Protein AF-A0A2M6WND2-F1 (afdb_monomer_lite)

pLDDT: mean 96.54, std 4.44, range [73.69, 98.62]

Sequence (36 aa):
MGEPEDIACAAVYLASDESKYATGSVLYVDGGYIAQ

Structure (mmCIF, N/CA/C/O backbone):
data_AF-A0A2M6WND2-F1
#
_entry.id   AF-A0A2M6WND2-F1
#
loop_
_atom_site.group_PDB
_atom_site.id
_atom_site.type_symbol
_atom_site.label_atom_id
_atom_site.label_alt_id
_atom_site.label_comp_id
_atom_site.label_asym_id
_atom_site.label_entity_id
_atom_site.label_seq_id
_atom_site.pdbx_PDB_ins_code
_atom_site.Cartn_x
_atom_site.Cartn_y
_atom_site.Cartn_z
_atom_site.occupancy
_atom_site.B_iso_or_equiv
_atom_site.auth_seq_id
_atom_site.auth_comp_id
_atom_site.auth_asym_id
_atom_site.auth_atom_id
_atom_site.pdbx_PDB_model_num
ATOM 1 N N . MET A 1 1 ? 12.713 3.136 -13.351 1.00 86.69 1 MET A N 1
ATOM 2 C CA . MET A 1 1 ? 11.917 1.896 -13.444 1.00 86.69 1 MET A CA 1
ATOM 3 C C . MET A 1 1 ? 11.744 1.409 -12.021 1.00 86.69 1 MET A C 1
ATOM 5 O O . MET A 1 1 ? 12.718 1.510 -11.289 1.00 86.69 1 MET A O 1
ATOM 9 N N . GLY A 1 2 ? 10.528 1.043 -11.616 1.00 94.44 2 GLY A N 1
ATOM 10 C CA . GLY A 1 2 ? 10.283 0.509 -10.272 1.00 94.44 2 GLY A CA 1
ATOM 11 C C . GLY A 1 2 ? 10.614 -0.978 -10.200 1.00 94.44 2 GLY A C 1
ATOM 12 O O . GLY A 1 2 ? 10.577 -1.662 -11.227 1.00 94.44 2 GLY A O 1
ATOM 13 N N . GLU A 1 3 ? 10.912 -1.447 -8.998 1.00 98.38 3 GLU A N 1
ATOM 14 C CA . GLU A 1 3 ? 11.178 -2.849 -8.683 1.00 98.38 3 GLU A CA 1
ATOM 15 C C . GLU A 1 3 ? 9.959 -3.474 -7.972 1.00 98.38 3 GLU A C 1
ATOM 17 O O . GLU A 1 3 ? 9.153 -2.758 -7.366 1.00 98.38 3 GLU A O 1
ATOM 22 N N . PRO A 1 4 ? 9.773 -4.807 -8.012 1.00 98.38 4 PRO A N 1
ATOM 23 C CA . PRO A 1 4 ? 8.683 -5.474 -7.292 1.00 98.38 4 PRO A CA 1
ATOM 24 C C . PRO A 1 4 ? 8.629 -5.138 -5.792 1.00 98.38 4 PRO A C 1
ATOM 26 O O . PRO A 1 4 ? 7.545 -5.051 -5.206 1.00 98.38 4 PRO A O 1
ATOM 29 N N . GLU A 1 5 ? 9.787 -4.916 -5.173 1.00 98.56 5 GLU A N 1
ATOM 30 C CA . GLU A 1 5 ? 9.938 -4.569 -3.762 1.00 98.56 5 GLU A CA 1
ATOM 31 C C . GLU A 1 5 ? 9.284 -3.227 -3.411 1.00 98.56 5 GLU A C 1
ATOM 33 O O . GLU A 1 5 ? 8.803 -3.075 -2.286 1.00 98.56 5 GLU A O 1
ATOM 38 N N . ASP A 1 6 ? 9.188 -2.286 -4.357 1.00 98.38 6 ASP A N 1
ATOM 39 C CA . ASP A 1 6 ? 8.533 -0.991 -4.136 1.00 98.38 6 ASP A CA 1
ATOM 40 C C . ASP A 1 6 ? 7.037 -1.185 -3.837 1.00 98.38 6 ASP A C 1
ATOM 42 O O . ASP A 1 6 ? 6.483 -0.597 -2.903 1.00 98.38 6 ASP A O 1
ATOM 46 N N . ILE A 1 7 ? 6.384 -2.083 -4.585 1.00 98.25 7 ILE A N 1
ATOM 47 C CA . ILE A 1 7 ? 4.980 -2.449 -4.366 1.00 98.25 7 ILE A CA 1
ATOM 48 C C . ILE A 1 7 ? 4.830 -3.282 -3.091 1.00 98.25 7 ILE A C 1
ATOM 50 O O . ILE A 1 7 ? 3.900 -3.053 -2.315 1.00 98.25 7 ILE A O 1
ATOM 54 N N . ALA A 1 8 ? 5.743 -4.227 -2.844 1.00 98.62 8 ALA A N 1
ATOM 55 C CA . ALA A 1 8 ? 5.702 -5.064 -1.648 1.00 98.62 8 ALA A CA 1
ATOM 56 C C . ALA A 1 8 ? 5.797 -4.224 -0.364 1.00 98.62 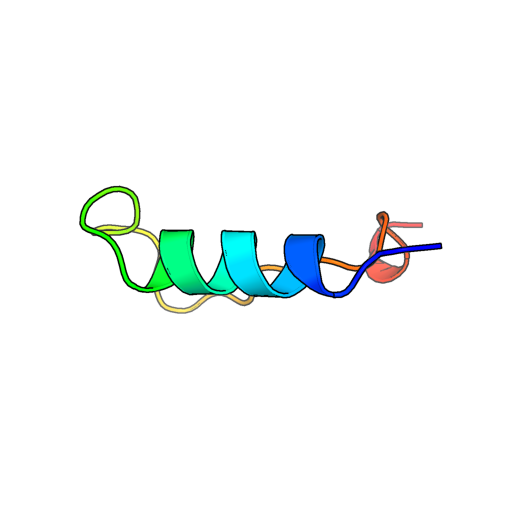8 ALA A C 1
ATOM 58 O O . ALA A 1 8 ? 5.005 -4.420 0.556 1.00 98.62 8 ALA A O 1
ATOM 59 N N . CYS A 1 9 ? 6.703 -3.245 -0.317 1.00 98.44 9 CYS A N 1
ATOM 60 C CA . CYS A 1 9 ? 6.843 -2.348 0.828 1.00 98.44 9 CYS A CA 1
ATOM 61 C C . CYS A 1 9 ? 5.592 -1.489 1.043 1.00 98.44 9 CYS A C 1
ATOM 63 O O . CYS A 1 9 ? 5.139 -1.344 2.178 1.00 98.44 9 CYS A O 1
ATOM 65 N N . ALA A 1 10 ? 4.993 -0.961 -0.030 1.00 98.38 10 ALA A N 1
ATOM 66 C CA . ALA A 1 10 ? 3.753 -0.193 0.064 1.00 98.38 10 ALA A CA 1
ATOM 67 C C . ALA A 1 10 ? 2.575 -1.044 0.566 1.00 98.38 10 ALA A C 1
ATOM 69 O O . ALA A 1 10 ? 1.787 -0.584 1.395 1.00 98.38 10 ALA A O 1
ATOM 70 N N . ALA A 1 11 ? 2.480 -2.299 0.118 1.00 98.50 11 ALA A N 1
ATOM 71 C CA . ALA A 1 11 ? 1.481 -3.242 0.609 1.00 98.50 11 ALA A CA 1
ATOM 72 C C . ALA A 1 11 ? 1.695 -3.575 2.094 1.00 98.50 11 ALA A C 1
ATOM 74 O O . ALA A 1 11 ? 0.732 -3.582 2.857 1.00 98.50 11 ALA A O 1
ATOM 75 N N . VAL A 1 12 ? 2.946 -3.799 2.515 1.00 98.56 12 VAL A N 1
ATOM 76 C CA . VAL A 1 12 ? 3.292 -4.026 3.927 1.00 98.56 12 VAL A CA 1
ATOM 77 C C . VAL A 1 12 ? 2.914 -2.817 4.780 1.00 98.56 12 VAL A C 1
ATOM 79 O O . VAL A 1 12 ? 2.275 -3.005 5.807 1.00 98.56 12 VAL A O 1
ATOM 82 N N . TYR A 1 13 ? 3.227 -1.595 4.339 1.00 98.38 13 TYR A N 1
ATOM 83 C CA . TYR A 1 13 ? 2.825 -0.370 5.035 1.00 98.38 13 TYR A CA 1
ATOM 84 C C . TYR A 1 13 ? 1.302 -0.279 5.212 1.00 98.38 13 TYR A C 1
ATOM 86 O O . TYR A 1 13 ? 0.822 -0.057 6.320 1.00 98.38 13 TYR A O 1
ATOM 94 N N . LEU A 1 14 ? 0.526 -0.495 4.143 1.00 98.25 14 LEU A N 1
ATOM 95 C CA . LEU A 1 14 ? -0.943 -0.455 4.211 1.00 98.25 14 LEU A CA 1
ATOM 96 C C . LEU A 1 14 ? -1.547 -1.584 5.062 1.00 98.25 14 LEU A C 1
ATOM 98 O O . LEU A 1 14 ? -2.676 -1.463 5.528 1.00 98.25 14 LEU A O 1
ATOM 102 N N . ALA A 1 15 ? -0.823 -2.687 5.246 1.00 98.25 15 ALA A N 1
ATOM 103 C CA . ALA A 1 15 ? -1.245 -3.800 6.089 1.00 98.25 15 ALA A CA 1
ATOM 104 C C . ALA A 1 15 ? -0.794 -3.660 7.554 1.00 98.25 15 ALA A C 1
ATOM 106 O O . ALA A 1 15 ? -1.211 -4.464 8.389 1.00 98.25 15 ALA A O 1
ATOM 107 N N . SER A 1 16 ? 0.065 -2.688 7.871 1.00 98.62 16 SER A N 1
ATOM 108 C CA . SER A 1 16 ? 0.668 -2.532 9.194 1.00 98.62 16 SER A CA 1
ATOM 109 C C . SER A 1 16 ? -0.004 -1.441 10.036 1.00 98.62 16 SER A C 1
ATOM 111 O O . SER A 1 16 ? -0.751 -0.597 9.533 1.00 98.62 16 SER A O 1
ATOM 113 N N . ASP A 1 17 ? 0.285 -1.431 11.341 1.00 98.50 17 ASP A N 1
ATOM 114 C CA . ASP A 1 17 ? -0.269 -0.459 12.295 1.00 98.50 17 ASP A CA 1
ATOM 115 C C . ASP A 1 17 ? 0.169 0.990 11.998 1.00 98.50 17 ASP A C 1
ATOM 117 O O . ASP A 1 17 ? -0.500 1.953 12.393 1.00 98.50 17 ASP A O 1
ATOM 121 N N . GLU A 1 18 ? 1.270 1.170 11.266 1.00 98.31 18 GLU A N 1
ATOM 122 C CA . GLU A 1 18 ? 1.773 2.463 10.797 1.00 98.31 18 GLU A CA 1
ATOM 123 C C . GLU A 1 18 ? 0.789 3.178 9.858 1.00 98.31 18 GLU A C 1
ATOM 125 O O . GLU A 1 18 ? 0.827 4.407 9.751 1.00 98.31 18 GLU A O 1
ATOM 130 N N . SER A 1 19 ? -0.126 2.443 9.220 1.00 98.25 19 SER A N 1
ATOM 131 C CA . SER A 1 19 ? -1.160 2.992 8.337 1.00 98.25 19 SER A CA 1
ATOM 132 C C . SER A 1 19 ? -2.548 3.076 8.982 1.00 98.25 19 SER A C 1
ATOM 134 O O . SER A 1 19 ? -3.523 3.354 8.289 1.00 98.25 19 SER A O 1
ATOM 136 N N . LYS A 1 20 ? -2.675 2.939 10.313 1.00 98.19 20 LYS A N 1
ATOM 137 C CA . LYS A 1 20 ? -3.974 2.876 11.031 1.00 98.19 20 LYS A CA 1
ATOM 138 C C . LYS A 1 20 ? -4.987 3.996 10.743 1.00 98.19 20 LYS A C 1
ATOM 140 O O . LYS A 1 20 ? -6.155 3.869 11.097 1.00 98.19 20 LYS A O 1
ATOM 145 N N . TYR A 1 21 ? -4.542 5.120 10.181 1.00 98.00 21 TYR A N 1
ATOM 146 C CA . TYR A 1 21 ? -5.390 6.257 9.813 1.00 98.00 21 TYR A CA 1
ATOM 147 C C . TYR A 1 21 ? -5.393 6.561 8.302 1.00 98.00 21 TYR A C 1
ATOM 149 O O . TYR A 1 21 ? -6.086 7.472 7.855 1.00 98.00 21 TYR A O 1
ATOM 157 N N . ALA A 1 22 ? -4.636 5.810 7.502 1.00 97.50 22 ALA A N 1
ATOM 158 C CA . ALA A 1 22 ? -4.571 5.944 6.053 1.00 97.50 22 ALA A CA 1
ATOM 159 C C . ALA A 1 22 ? -5.649 5.057 5.410 1.00 97.50 22 ALA A C 1
ATOM 161 O O . ALA A 1 22 ? -5.442 3.879 5.141 1.00 97.50 22 ALA A O 1
ATOM 162 N 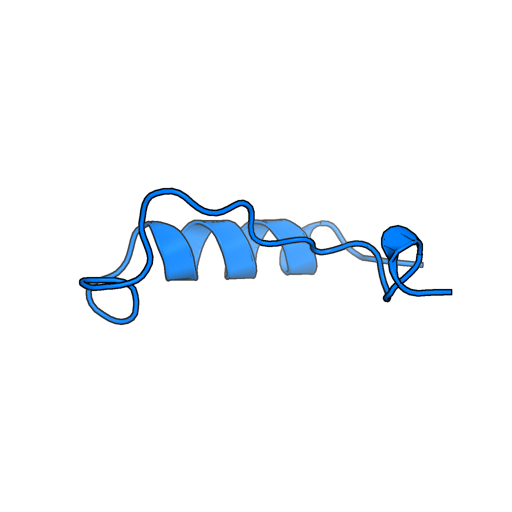N . THR A 1 23 ? -6.833 5.626 5.184 1.00 97.38 23 THR A N 1
ATOM 163 C CA . THR A 1 23 ? -7.974 4.919 4.587 1.00 97.38 23 THR A CA 1
ATOM 164 C C . THR A 1 23 ? -8.715 5.796 3.578 1.00 97.38 23 THR A C 1
ATOM 166 O O . THR A 1 23 ? -8.565 7.017 3.563 1.00 97.38 23 THR A O 1
ATOM 169 N N . GLY A 1 24 ? -9.504 5.167 2.702 1.00 97.81 24 GLY A N 1
ATOM 170 C CA . GLY A 1 24 ? -10.337 5.850 1.705 1.00 97.81 24 GLY A CA 1
ATOM 171 C C . GLY A 1 24 ? -9.561 6.558 0.589 1.00 97.81 24 GLY A C 1
ATOM 172 O O . GLY A 1 24 ? -10.142 7.356 -0.138 1.00 97.81 24 GLY A O 1
ATOM 173 N N . SER A 1 25 ? -8.262 6.287 0.458 1.00 96.50 25 SER A N 1
ATOM 174 C CA . SER A 1 25 ? -7.378 6.894 -0.540 1.00 96.50 25 SER A CA 1
ATOM 175 C C . SER A 1 25 ? -6.494 5.834 -1.193 1.00 96.50 25 SER A C 1
ATOM 177 O O . SER A 1 25 ? -6.193 4.809 -0.583 1.00 96.50 25 SER A O 1
ATOM 179 N N . VAL A 1 26 ? -6.071 6.087 -2.432 1.00 96.81 26 VAL A N 1
ATOM 180 C CA . VAL A 1 26 ? -5.135 5.227 -3.170 1.00 96.81 26 VAL A CA 1
ATOM 181 C C . VAL A 1 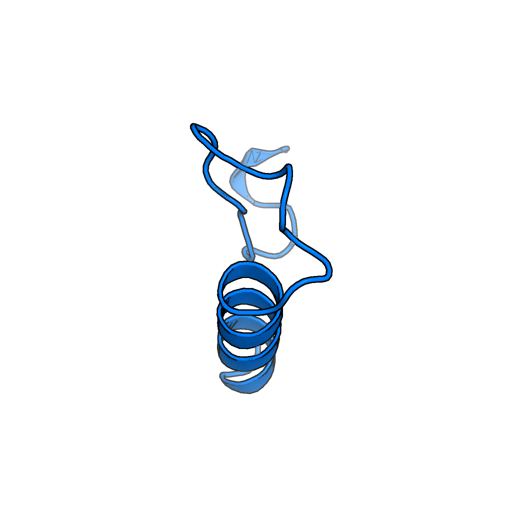26 ? -3.708 5.718 -2.934 1.00 96.81 26 VAL A C 1
ATOM 183 O O . VAL A 1 26 ? -3.420 6.895 -3.149 1.00 96.81 26 VAL A O 1
ATOM 186 N N . LEU A 1 27 ? -2.814 4.819 -2.515 1.00 97.25 27 LEU A N 1
ATOM 187 C CA . LEU A 1 27 ? -1.375 5.076 -2.456 1.00 97.25 27 LEU A CA 1
ATOM 188 C C . LEU A 1 27 ? -0.747 4.738 -3.814 1.00 97.25 27 LEU A C 1
ATOM 190 O O . LEU A 1 27 ? -0.654 3.567 -4.179 1.00 97.25 27 LEU A O 1
ATOM 194 N N . TYR A 1 28 ? -0.330 5.757 -4.562 1.00 97.56 28 TYR A N 1
ATOM 195 C CA . TYR A 1 28 ? 0.338 5.575 -5.851 1.00 97.56 28 TYR A CA 1
ATOM 196 C C . TYR A 1 28 ? 1.833 5.298 -5.664 1.00 97.56 28 TYR A C 1
ATOM 198 O O . TYR A 1 28 ? 2.521 6.017 -4.942 1.00 97.56 28 TYR A O 1
ATOM 206 N N . VAL A 1 29 ? 2.327 4.261 -6.344 1.00 97.62 29 VAL A N 1
ATOM 207 C CA . VAL A 1 29 ? 3.741 3.848 -6.370 1.00 97.62 29 VAL A CA 1
ATOM 208 C C . VAL A 1 29 ? 4.167 3.729 -7.833 1.0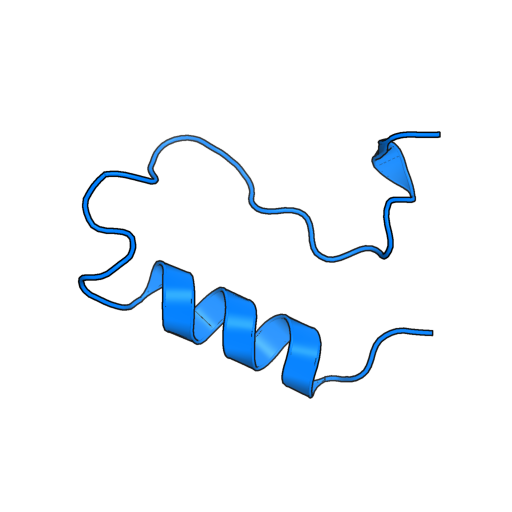0 97.62 29 VAL A C 1
ATOM 210 O O . VAL A 1 29 ? 4.322 2.642 -8.380 1.00 97.62 29 VAL A O 1
ATOM 213 N N . ASP A 1 30 ? 4.247 4.870 -8.510 1.00 96.81 30 ASP A N 1
ATOM 214 C CA . ASP A 1 30 ? 4.397 4.955 -9.969 1.00 96.81 30 ASP A CA 1
ATOM 215 C C . ASP A 1 30 ? 5.561 5.860 -10.411 1.00 96.81 30 ASP A C 1
ATOM 217 O O . ASP A 1 30 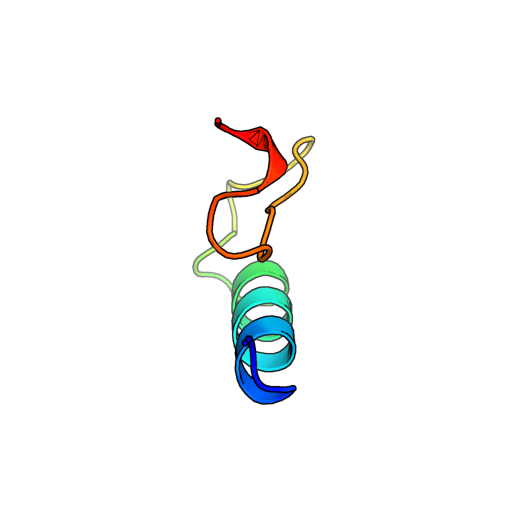? 5.680 6.209 -11.584 1.00 96.81 30 ASP A O 1
ATOM 221 N N . GLY A 1 31 ? 6.419 6.271 -9.472 1.00 96.06 31 GLY A N 1
ATOM 222 C CA . GLY A 1 31 ? 7.506 7.212 -9.743 1.00 96.06 31 GLY A CA 1
ATOM 223 C C . GLY A 1 31 ? 7.038 8.642 -10.040 1.00 96.06 31 GLY A C 1
ATOM 224 O O . GLY A 1 31 ? 7.798 9.406 -10.62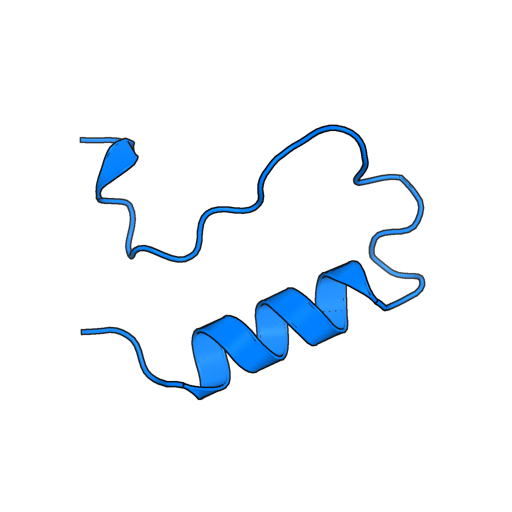9 1.00 96.06 31 GLY A O 1
ATOM 225 N N . GLY A 1 32 ? 5.813 9.009 -9.646 1.00 95.81 32 GLY A N 1
ATOM 226 C CA . GLY A 1 32 ? 5.246 10.343 -9.854 1.00 95.81 32 GLY A CA 1
ATOM 227 C C . GLY A 1 32 ? 4.578 10.528 -11.216 1.00 95.81 32 GLY A C 1
ATOM 228 O O . GLY A 1 32 ? 4.327 11.664 -11.610 1.00 95.81 32 GLY A O 1
ATOM 229 N N . TYR A 1 33 ? 4.287 9.441 -11.933 1.00 95.81 33 TYR A N 1
ATOM 230 C CA . TYR A 1 33 ? 3.727 9.482 -13.285 1.00 95.81 33 TYR A CA 1
ATOM 231 C C . TYR A 1 33 ? 2.383 10.219 -13.350 1.00 95.81 33 TYR A C 1
ATOM 233 O O . TYR A 1 33 ? 2.180 11.044 -14.237 1.00 95.81 33 TYR A O 1
ATOM 241 N N . ILE A 1 34 ? 1.483 9.991 -12.390 1.00 95.38 34 ILE A N 1
ATOM 242 C CA . ILE A 1 34 ? 0.184 10.687 -12.353 1.00 95.38 34 ILE A CA 1
ATOM 243 C C . ILE A 1 34 ? 0.250 12.144 -11.865 1.00 95.38 34 ILE A C 1
ATOM 245 O O . ILE A 1 34 ? -0.764 12.838 -11.891 1.00 95.38 34 ILE A O 1
ATOM 249 N N . ALA A 1 35 ? 1.402 12.592 -11.360 1.00 93.12 35 ALA A N 1
ATOM 250 C CA . ALA A 1 35 ? 1.581 13.913 -10.758 1.00 93.12 35 ALA A CA 1
ATOM 251 C C . ALA A 1 35 ? 2.298 14.915 -11.684 1.00 93.12 35 ALA A C 1
ATOM 253 O O . ALA A 1 35 ? 2.603 16.023 -11.238 1.00 93.12 35 ALA A O 1
ATOM 254 N N . GLN A 1 36 ? 2.597 14.526 -12.930 1.00 73.69 36 GLN A N 1
ATOM 255 C CA . GLN A 1 36 ? 3.258 15.377 -13.928 1.00 73.69 36 GLN A CA 1
ATOM 256 C C . GLN A 1 36 ? 2.298 16.312 -14.666 1.00 73.69 36 GLN A C 1
ATOM 258 O O . GLN A 1 36 ? 1.152 15.899 -14.952 1.00 73.69 36 GLN A O 1
#

Radius of gyration: 10.94 Å; chains: 1; bounding box: 22×21×26 Å

Organism: NCBI:txid1974566

Foldseek 3Di:
DDDPVLVVVVVVCCVDPVCVPVDPDDDDSDVCPVVD

Secondary structure (DSSP, 8-state):
---HHHHHHHHHHHHSGGGTT--SS----STTGGG-

InterPro domains:
  IPR002347 Short-chain dehydrogenase/reductase SDR [PF13561] (2-33)
  IPR036291 NAD(P)-binding domain superfamily [SSF51735] (1-35)